Protein AF-A0A1V5EE41-F1 (afdb_monomer)

Structure (mmCIF, N/CA/C/O backbone):
data_AF-A0A1V5EE41-F1
#
_entry.id   AF-A0A1V5EE41-F1
#
loop_
_atom_site.group_PDB
_atom_site.id
_atom_site.type_symbol
_atom_site.label_atom_id
_atom_site.label_alt_id
_atom_site.label_comp_id
_atom_site.label_asym_id
_atom_site.label_entity_id
_atom_site.label_seq_id
_atom_site.pdbx_PDB_ins_code
_atom_site.Cartn_x
_atom_site.Cartn_y
_atom_site.Cartn_z
_atom_site.occupancy
_atom_site.B_iso_or_equiv
_atom_site.auth_seq_id
_atom_site.auth_comp_id
_atom_site.auth_asym_id
_atom_site.auth_atom_id
_atom_site.pdbx_PDB_model_num
ATOM 1 N N . MET A 1 1 ? -4.592 6.694 -2.284 1.00 79.62 1 MET A N 1
ATOM 2 C CA . MET A 1 1 ? -3.469 7.605 -1.966 1.00 79.62 1 MET A CA 1
ATOM 3 C C . MET A 1 1 ? -2.508 6.829 -1.070 1.00 79.62 1 MET A C 1
ATOM 5 O O . MET A 1 1 ? -2.996 6.079 -0.233 1.00 79.62 1 MET A O 1
ATOM 9 N N . ASN A 1 2 ? -1.192 6.892 -1.306 1.00 93.94 2 ASN A N 1
ATOM 10 C CA . ASN A 1 2 ? -0.229 5.947 -0.717 1.00 93.94 2 ASN A CA 1
ATOM 11 C C . ASN A 1 2 ? 0.523 6.582 0.462 1.00 93.94 2 ASN A C 1
ATOM 13 O O . ASN A 1 2 ? 1.540 7.241 0.259 1.00 93.94 2 ASN A O 1
ATOM 17 N N . VAL A 1 3 ? 0.034 6.368 1.685 1.00 95.31 3 VAL A N 1
ATOM 18 C CA . VAL A 1 3 ? 0.618 6.936 2.921 1.00 95.31 3 VAL A CA 1
ATOM 19 C C . VAL A 1 3 ? 1.983 6.346 3.295 1.00 95.31 3 VAL A C 1
ATOM 21 O O . VAL A 1 3 ? 2.716 6.932 4.079 1.00 95.31 3 VAL A O 1
ATOM 24 N N . ASP A 1 4 ? 2.357 5.214 2.695 1.00 94.69 4 ASP A N 1
ATOM 25 C CA . ASP A 1 4 ? 3.689 4.610 2.812 1.00 94.69 4 ASP A CA 1
ATOM 26 C C . ASP A 1 4 ? 4.695 5.144 1.771 1.00 94.69 4 ASP A C 1
ATOM 28 O O . ASP A 1 4 ? 5.795 4.610 1.636 1.00 94.69 4 ASP A O 1
ATOM 32 N N . GLY A 1 5 ? 4.305 6.166 0.998 1.00 96.06 5 GLY A N 1
ATOM 33 C CA . GLY A 1 5 ? 5.104 6.773 -0.069 1.00 96.06 5 GLY A CA 1
ATOM 34 C C . GLY A 1 5 ? 4.989 6.082 -1.435 1.00 96.06 5 GLY A C 1
ATOM 35 O O . GLY A 1 5 ? 5.451 6.621 -2.442 1.00 96.06 5 GLY A O 1
ATOM 36 N N . GLY A 1 6 ? 4.342 4.914 -1.521 1.00 96.00 6 GLY A N 1
ATOM 37 C CA . GLY A 1 6 ? 4.126 4.207 -2.785 1.00 96.00 6 GLY A CA 1
ATOM 38 C C . GLY A 1 6 ? 5.420 3.821 -3.512 1.00 96.00 6 GLY A C 1
ATOM 39 O O . GLY A 1 6 ? 6.501 3.808 -2.934 1.00 96.00 6 GLY A O 1
ATOM 40 N N . LEU A 1 7 ? 5.319 3.495 -4.804 1.00 95.44 7 LEU A N 1
ATOM 41 C CA . LEU A 1 7 ? 6.457 2.994 -5.591 1.00 95.44 7 LEU A CA 1
ATOM 42 C C . LEU A 1 7 ? 7.617 3.998 -5.677 1.00 95.44 7 LEU A C 1
ATOM 44 O O . LEU A 1 7 ? 8.766 3.578 -5.771 1.00 95.44 7 LEU A O 1
ATOM 48 N N . LEU A 1 8 ? 7.317 5.301 -5.630 1.00 95.06 8 LEU A N 1
ATOM 49 C CA . LEU A 1 8 ? 8.313 6.366 -5.763 1.00 95.06 8 LEU A CA 1
ATOM 50 C C . LEU A 1 8 ? 9.274 6.423 -4.570 1.00 95.06 8 LEU A C 1
ATOM 52 O O . LEU A 1 8 ? 10.463 6.637 -4.772 1.00 95.06 8 LEU A O 1
ATOM 56 N N . SER A 1 9 ? 8.779 6.219 -3.346 1.00 96.00 9 SER A N 1
ATOM 57 C CA . SER A 1 9 ? 9.606 6.317 -2.133 1.00 96.00 9 SER A CA 1
ATOM 58 C C . SER A 1 9 ? 9.909 4.959 -1.501 1.00 96.00 9 SER A C 1
ATOM 60 O O . SER A 1 9 ? 11.030 4.728 -1.062 1.00 96.00 9 SER A O 1
ATOM 62 N N . LYS A 1 10 ? 8.936 4.039 -1.476 1.00 93.94 10 LYS A N 1
ATOM 63 C CA . LYS A 1 10 ? 9.098 2.687 -0.912 1.00 93.94 10 LYS A CA 1
ATOM 64 C C . LYS A 1 10 ? 9.864 1.747 -1.852 1.00 93.94 10 LYS A C 1
ATOM 66 O O . LYS A 1 10 ? 10.427 0.752 -1.401 1.00 93.94 10 LYS A O 1
ATOM 71 N N . GLY A 1 11 ? 9.869 2.050 -3.151 1.00 94.88 11 GLY A N 1
ATOM 72 C CA . GLY A 1 11 ? 10.470 1.233 -4.205 1.00 94.88 11 GLY A CA 1
ATOM 73 C C . GLY A 1 11 ? 9.485 0.287 -4.902 1.00 94.88 11 GLY A C 1
ATOM 74 O O . GLY A 1 11 ? 8.346 0.092 -4.466 1.00 94.88 11 GLY A O 1
ATOM 75 N N . HIS A 1 12 ? 9.941 -0.308 -6.012 1.00 95.56 12 HIS A N 1
ATOM 76 C CA . HIS A 1 12 ? 9.122 -1.146 -6.895 1.00 95.56 12 HIS A CA 1
ATOM 77 C C . HIS A 1 12 ? 9.806 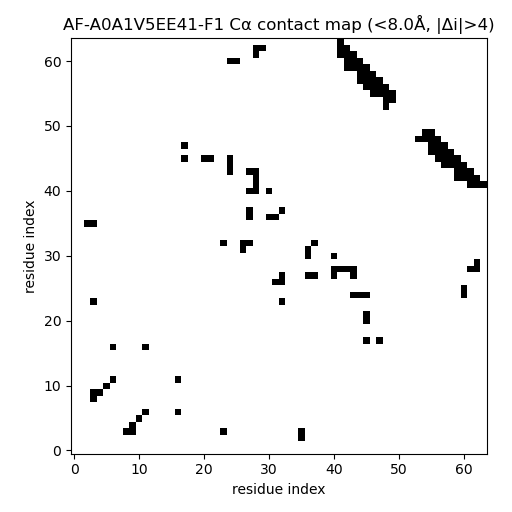-2.469 -7.304 1.00 95.56 12 HIS A C 1
ATOM 79 O O . HIS A 1 12 ? 10.173 -2.664 -8.463 1.00 95.56 12 HIS A O 1
ATOM 85 N N . PRO A 1 13 ? 9.970 -3.426 -6.375 1.00 93.12 13 PRO A N 1
ATOM 86 C CA . PRO A 1 13 ? 10.267 -4.804 -6.748 1.00 93.12 13 PRO A CA 1
ATOM 87 C C . PRO A 1 13 ? 9.026 -5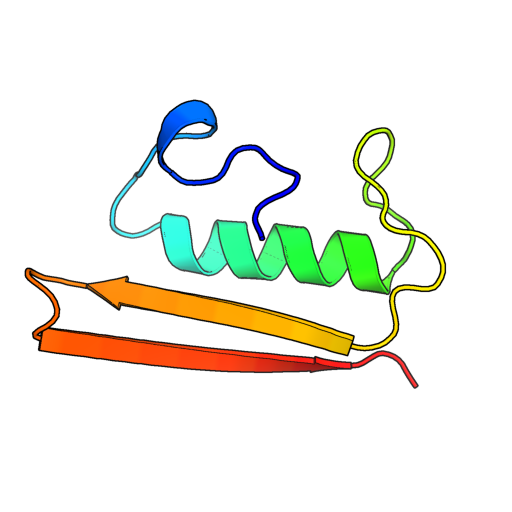.419 -7.415 1.00 93.12 13 PRO A C 1
ATOM 89 O O . PRO A 1 13 ? 7.983 -5.572 -6.770 1.00 93.12 13 PRO A O 1
ATOM 92 N N . ILE A 1 14 ? 9.130 -5.762 -8.703 1.00 87.88 14 ILE A N 1
ATOM 93 C CA . ILE A 1 14 ? 7.988 -6.104 -9.576 1.00 87.88 14 ILE A CA 1
ATOM 94 C C . ILE A 1 14 ? 7.061 -7.155 -8.941 1.00 87.88 14 ILE A C 1
ATOM 96 O O . ILE A 1 14 ? 5.857 -6.935 -8.853 1.00 87.88 14 ILE A O 1
ATOM 100 N N . GLY A 1 15 ? 7.608 -8.253 -8.411 1.00 87.75 15 GLY A N 1
ATOM 101 C CA . GLY A 1 15 ? 6.801 -9.309 -7.787 1.00 87.75 15 GLY A CA 1
ATOM 102 C C . GLY A 1 15 ? 6.274 -8.985 -6.382 1.00 87.75 15 GLY A C 1
ATOM 103 O O . GLY A 1 15 ? 5.235 -9.501 -5.982 1.00 87.75 15 GLY A O 1
ATOM 104 N N . ALA A 1 16 ? 6.952 -8.120 -5.621 1.00 94.88 16 ALA A N 1
ATOM 105 C CA . ALA A 1 16 ? 6.612 -7.872 -4.213 1.00 94.88 16 ALA A CA 1
ATOM 106 C C . ALA A 1 16 ? 5.684 -6.661 -4.010 1.00 94.88 16 ALA A C 1
ATOM 108 O O . ALA A 1 16 ? 5.130 -6.470 -2.927 1.00 94.88 16 ALA A O 1
ATOM 109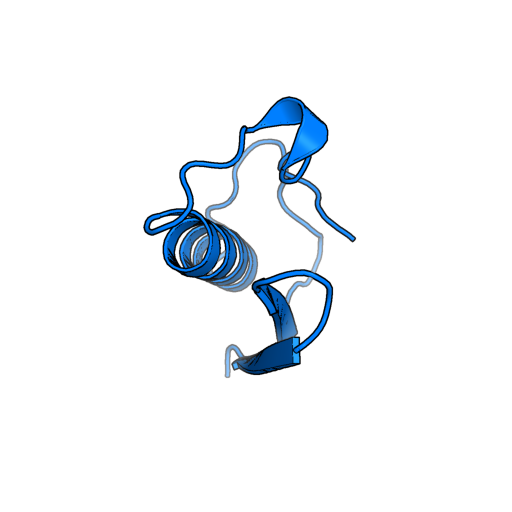 N N . THR A 1 17 ? 5.500 -5.836 -5.042 1.00 95.25 17 THR A N 1
ATOM 110 C CA . THR A 1 17 ? 4.759 -4.571 -4.942 1.00 95.25 17 THR A CA 1
ATOM 111 C C . THR A 1 17 ? 3.300 -4.777 -4.546 1.00 95.25 17 THR A C 1
ATOM 113 O O . THR A 1 17 ? 2.849 -4.151 -3.587 1.00 95.25 17 THR A O 1
ATOM 116 N N . GLY A 1 18 ? 2.583 -5.687 -5.216 1.00 95.06 18 GLY A N 1
ATOM 117 C CA . GLY A 1 18 ? 1.179 -5.976 -4.897 1.00 95.06 18 GLY A CA 1
ATOM 118 C C . GLY A 1 18 ? 1.002 -6.487 -3.464 1.00 95.06 18 GLY A C 1
ATOM 119 O O . GLY A 1 18 ? 0.178 -5.969 -2.713 1.00 95.06 18 GLY A O 1
ATOM 120 N N . GLY A 1 19 ? 1.855 -7.424 -3.037 1.00 96.50 19 GLY A N 1
ATOM 121 C CA . GLY A 1 19 ? 1.847 -7.937 -1.663 1.00 96.50 19 GLY A CA 1
ATOM 122 C C . GLY A 1 19 ? 2.155 -6.856 -0.623 1.00 96.50 19 GLY A C 1
ATOM 123 O O . GLY A 1 19 ? 1.507 -6.787 0.419 1.00 96.50 19 GLY A O 1
ATOM 124 N N . SER A 1 20 ? 3.091 -5.954 -0.923 1.00 96.94 20 SER A N 1
ATOM 125 C CA . SER A 1 20 ? 3.406 -4.822 -0.052 1.00 96.94 20 SER A CA 1
ATOM 126 C C . SER A 1 20 ? 2.234 -3.840 0.076 1.00 96.94 20 SER A C 1
ATOM 128 O O . SER A 1 20 ? 1.980 -3.349 1.171 1.00 96.94 20 SER A O 1
ATOM 130 N N . GLN A 1 21 ? 1.493 -3.574 -1.006 1.00 97.56 21 GLN A N 1
ATOM 131 C CA . GLN A 1 21 ? 0.290 -2.731 -0.964 1.00 97.56 21 GLN A CA 1
ATOM 132 C C . GLN A 1 21 ? -0.810 -3.361 -0.096 1.00 97.56 21 GLN A C 1
ATOM 134 O O . GLN A 1 21 ? -1.384 -2.676 0.749 1.00 97.56 21 GLN A O 1
ATOM 139 N N . ILE A 1 22 ? -1.052 -4.669 -0.245 1.00 97.69 22 ILE A N 1
ATOM 140 C CA . ILE A 1 22 ? -2.002 -5.413 0.597 1.00 97.69 22 ILE A CA 1
ATOM 141 C C . ILE A 1 22 ? -1.576 -5.350 2.066 1.00 97.69 22 ILE A C 1
ATOM 143 O O . ILE A 1 22 ? -2.393 -5.014 2.919 1.00 97.69 22 ILE A O 1
ATOM 147 N N . ARG A 1 23 ? -0.292 -5.597 2.369 1.00 97.75 23 ARG A N 1
ATOM 148 C CA . ARG A 1 23 ? 0.249 -5.486 3.734 1.00 97.75 23 ARG A CA 1
ATOM 149 C C . ARG A 1 23 ? -0.031 -4.108 4.334 1.00 97.75 23 ARG A C 1
ATOM 151 O O . ARG A 1 23 ? -0.472 -4.039 5.476 1.00 97.75 23 ARG A O 1
ATOM 158 N N . THR A 1 24 ? 0.216 -3.029 3.588 1.00 97.75 24 THR A N 1
ATOM 159 C CA . THR A 1 24 ? -0.054 -1.665 4.064 1.00 97.75 24 THR A CA 1
ATOM 160 C C . THR A 1 24 ? -1.536 -1.483 4.394 1.00 97.75 24 THR A C 1
ATOM 162 O O . THR A 1 24 ? -1.845 -1.033 5.492 1.00 97.75 24 THR A O 1
ATOM 165 N N . ILE A 1 25 ? -2.456 -1.884 3.508 1.00 98.25 25 ILE A N 1
ATOM 166 C CA . ILE A 1 25 ? -3.901 -1.758 3.765 1.00 98.25 25 ILE A CA 1
ATOM 167 C C . ILE A 1 25 ? -4.350 -2.608 4.961 1.00 98.25 25 ILE A C 1
ATOM 169 O O . ILE A 1 25 ? -5.127 -2.131 5.781 1.00 98.25 25 ILE A O 1
ATOM 173 N N . VAL A 1 26 ? -3.839 -3.831 5.116 1.00 98.25 26 VAL A N 1
ATOM 174 C CA . VAL A 1 26 ? -4.176 -4.684 6.268 1.00 98.25 26 VAL A CA 1
ATOM 175 C C . VAL A 1 26 ? -3.732 -4.046 7.585 1.00 98.25 26 VAL A C 1
ATOM 177 O O . VAL A 1 26 ? -4.504 -4.047 8.539 1.00 98.25 26 VAL A O 1
ATOM 180 N N . LEU A 1 27 ? -2.532 -3.457 7.644 1.00 98.25 27 LEU A N 1
ATOM 181 C CA . LEU A 1 27 ? -2.081 -2.737 8.841 1.00 98.25 27 LEU A CA 1
ATOM 182 C C . LEU A 1 27 ? -2.952 -1.510 9.132 1.00 98.25 27 LEU A C 1
ATOM 184 O O . LEU A 1 27 ? -3.293 -1.280 10.287 1.00 98.25 27 LEU A O 1
ATOM 188 N N . GLN A 1 28 ? -3.358 -0.763 8.098 1.00 98.38 28 GLN A N 1
ATOM 189 C CA . GLN A 1 28 ? -4.267 0.380 8.251 1.00 98.38 28 GLN A CA 1
ATOM 190 C C . GLN A 1 28 ? -5.606 -0.046 8.850 1.00 98.38 28 GLN A C 1
ATOM 192 O O . GLN A 1 28 ? -6.046 0.529 9.842 1.00 98.38 28 GLN A O 1
ATOM 197 N N . LEU A 1 29 ? -6.221 -1.089 8.289 1.00 98.31 29 LEU A N 1
ATOM 198 C CA . LEU A 1 29 ? -7.511 -1.600 8.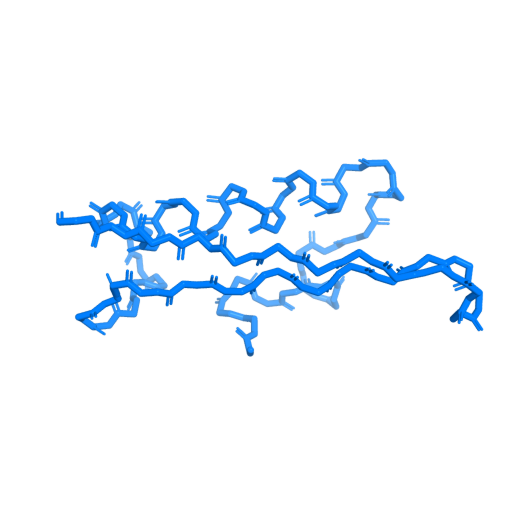751 1.00 98.31 29 LEU A CA 1
ATOM 199 C C . LEU A 1 29 ? -7.449 -2.159 10.174 1.00 98.31 29 LEU A C 1
ATOM 201 O O . LEU A 1 29 ? -8.452 -2.112 10.876 1.00 98.31 29 LEU A O 1
ATOM 205 N N . ARG A 1 30 ? -6.292 -2.663 10.615 1.00 97.88 30 ARG A N 1
ATOM 206 C CA . ARG A 1 30 ? -6.086 -3.167 11.982 1.00 97.88 30 ARG A CA 1
ATOM 207 C C . ARG A 1 30 ? -5.726 -2.093 13.008 1.00 97.88 30 ARG A C 1
ATOM 209 O O . ARG A 1 30 ? -5.692 -2.400 14.193 1.00 97.88 30 ARG A O 1
ATOM 216 N N . GLY A 1 31 ? -5.446 -0.860 12.587 1.00 97.69 31 GLY A N 1
ATOM 217 C CA . GLY A 1 31 ? -4.915 0.162 13.496 1.00 97.69 31 GLY A CA 1
ATOM 218 C C . GLY A 1 31 ? -3.437 -0.047 13.860 1.00 97.69 31 GLY A C 1
ATOM 219 O O . GLY A 1 31 ? -2.966 0.467 14.870 1.00 97.69 31 GLY A O 1
ATOM 220 N N . GLU A 1 32 ? -2.698 -0.820 13.061 1.00 98.25 32 GLU A N 1
ATOM 221 C CA . GLU A 1 32 ? -1.316 -1.247 13.322 1.00 98.25 32 GLU A CA 1
ATOM 222 C C . GLU A 1 32 ? -0.293 -0.523 12.425 1.00 98.25 32 GLU A C 1
ATOM 224 O O . GLU A 1 32 ? 0.878 -0.904 12.364 1.00 98.25 32 GLU A O 1
ATOM 229 N N . ALA A 1 33 ? -0.698 0.518 11.690 1.00 97.88 33 ALA A N 1
ATOM 230 C CA . ALA A 1 33 ? 0.176 1.194 10.729 1.00 97.88 33 ALA A CA 1
ATOM 231 C C . ALA A 1 33 ? 1.126 2.231 11.364 1.00 97.88 33 ALA A C 1
ATOM 233 O O . ALA A 1 33 ? 1.910 2.867 10.656 1.00 97.88 33 ALA A O 1
ATOM 234 N N . GLY A 1 34 ? 1.106 2.385 12.691 1.00 97.50 34 GLY A N 1
ATOM 235 C CA . GLY A 1 34 ? 2.051 3.226 13.424 1.00 97.50 34 GLY A CA 1
ATOM 236 C C . GLY A 1 34 ? 1.998 4.697 12.974 1.00 97.50 34 GLY A C 1
ATOM 237 O O . GLY A 1 34 ? 0.906 5.253 12.885 1.00 97.50 34 GLY A O 1
ATOM 238 N N . PRO A 1 35 ? 3.139 5.346 12.660 1.00 97.44 35 PRO A N 1
ATOM 239 C CA . PRO A 1 35 ? 3.172 6.772 12.310 1.00 97.44 35 PRO A CA 1
ATOM 240 C C . PRO A 1 35 ? 2.371 7.169 11.063 1.00 97.44 35 PRO A C 1
ATOM 242 O O . PRO A 1 35 ? 2.087 8.347 10.883 1.00 97.44 35 PRO A O 1
ATOM 245 N N . ILE A 1 36 ? 2.041 6.213 10.188 1.00 97.31 36 ILE A N 1
ATOM 246 C CA . ILE A 1 36 ? 1.296 6.467 8.944 1.00 97.31 36 ILE A CA 1
ATOM 247 C C . ILE A 1 36 ? -0.183 6.068 9.052 1.00 97.31 36 ILE A C 1
ATOM 249 O O . ILE A 1 36 ? -0.853 5.952 8.026 1.00 97.31 36 ILE A O 1
ATOM 253 N N . GLN A 1 37 ? -0.685 5.794 10.261 1.00 98.38 37 GLN A N 1
ATOM 254 C CA . GLN A 1 37 ? -2.065 5.372 10.502 1.00 98.38 37 GLN A CA 1
ATOM 255 C C . GLN A 1 37 ? -3.074 6.425 10.026 1.00 98.38 37 GLN A C 1
ATOM 257 O O . GLN A 1 37 ? -2.989 7.598 10.378 1.00 98.38 37 GLN A O 1
ATOM 262 N N . VAL A 1 38 ? -4.050 5.976 9.241 1.00 97.44 38 VAL A N 1
ATOM 263 C CA . VAL A 1 38 ? -5.215 6.757 8.829 1.00 97.44 38 VAL A CA 1
ATOM 264 C C . VAL A 1 38 ? -6.300 6.599 9.891 1.00 97.44 38 VAL A C 1
ATOM 266 O O . VAL A 1 38 ? -6.586 5.480 10.331 1.00 97.44 38 VAL A O 1
ATOM 269 N N . GLU A 1 39 ? -6.878 7.724 10.305 1.00 97.00 39 GLU A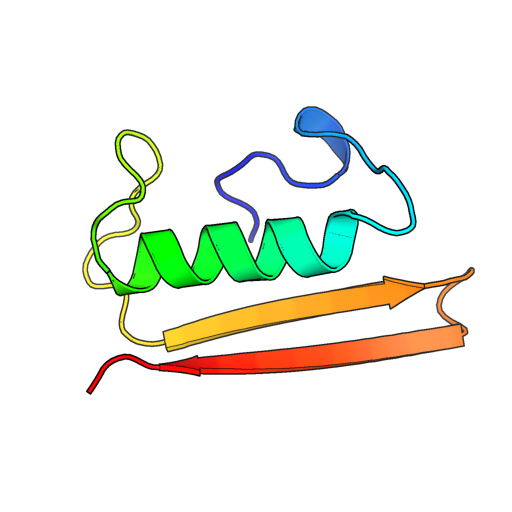 N 1
ATOM 270 C CA . GLU A 1 39 ? -7.968 7.785 11.280 1.00 97.00 39 GLU A CA 1
ATOM 271 C C . GLU A 1 39 ? -9.213 7.054 10.755 1.00 97.00 39 GLU A C 1
ATOM 273 O O . GLU A 1 39 ? -9.546 7.148 9.573 1.00 97.00 39 GLU A O 1
ATOM 278 N N . ASP A 1 40 ? -9.855 6.272 11.629 1.00 95.62 40 ASP A N 1
ATOM 279 C CA . ASP A 1 40 ? -11.103 5.542 11.369 1.00 95.62 40 ASP A CA 1
ATOM 280 C C . ASP A 1 40 ? -11.136 4.691 10.084 1.00 95.62 40 ASP A C 1
ATOM 282 O O . ASP A 1 40 ? -12.185 4.462 9.476 1.00 95.62 40 ASP A O 1
ATOM 286 N N . ALA A 1 41 ? -9.983 4.148 9.679 1.00 96.50 41 ALA A N 1
ATOM 287 C CA . ALA A 1 41 ? -9.891 3.263 8.523 1.00 96.50 41 ALA A CA 1
ATOM 288 C C . ALA A 1 41 ? -10.745 1.989 8.713 1.00 96.50 41 ALA A C 1
ATOM 290 O O . ALA A 1 41 ? -10.448 1.134 9.555 1.00 96.50 41 ALA A O 1
ATOM 291 N N . SER A 1 42 ? -11.796 1.853 7.901 1.00 97.25 42 SER A N 1
ATOM 292 C CA . SER A 1 42 ? -12.730 0.710 7.886 1.00 97.25 42 SER A CA 1
ATOM 293 C C . SER A 1 42 ? -12.796 -0.003 6.530 1.00 97.25 42 SER A C 1
ATOM 295 O O . SER A 1 42 ? -13.097 -1.195 6.475 1.00 97.25 42 SER A O 1
ATOM 297 N N . VAL A 1 43 ? -12.443 0.691 5.442 1.00 97.94 43 VAL A N 1
ATOM 298 C CA . VAL A 1 43 ? -12.351 0.149 4.079 1.00 97.94 43 VAL A CA 1
ATOM 299 C C . VAL A 1 43 ? -11.053 0.619 3.430 1.00 97.94 43 VAL A C 1
ATOM 301 O O . VAL A 1 43 ? -10.659 1.777 3.557 1.00 97.94 43 VAL A O 1
ATOM 304 N N . GLY A 1 44 ? -10.383 -0.279 2.713 1.00 97.62 44 GLY A N 1
ATOM 305 C CA . GLY A 1 44 ? -9.172 0.009 1.957 1.00 97.62 44 GLY A CA 1
ATOM 306 C C . GLY A 1 44 ? -9.220 -0.575 0.551 1.00 97.62 44 GLY A C 1
ATOM 307 O O . GLY A 1 44 ? -9.875 -1.585 0.301 1.00 97.62 44 GLY A O 1
ATOM 308 N N . LEU A 1 45 ? -8.501 0.064 -0.373 1.00 97.94 45 LEU A N 1
ATOM 309 C CA . LEU A 1 45 ? -8.415 -0.349 -1.770 1.00 97.94 45 LEU A CA 1
ATOM 310 C C . LEU A 1 45 ? -6.954 -0.459 -2.198 1.00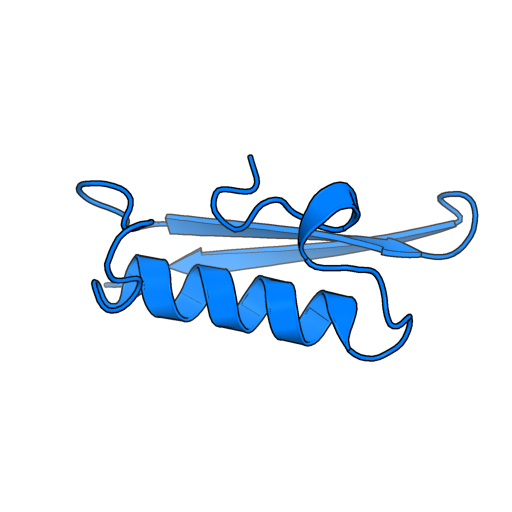 97.94 45 LEU A C 1
ATOM 312 O O . LEU A 1 45 ? -6.162 0.463 -2.000 1.00 97.94 45 LEU A O 1
ATOM 316 N N . VAL A 1 46 ? -6.620 -1.569 -2.848 1.00 97.75 46 VAL A N 1
ATOM 317 C CA . VAL A 1 46 ? -5.376 -1.731 -3.600 1.00 97.75 46 VAL A CA 1
ATOM 318 C C . VAL A 1 46 ? -5.701 -1.664 -5.084 1.00 97.75 46 VAL A C 1
ATOM 320 O O . VAL A 1 46 ? -6.579 -2.379 -5.552 1.00 97.75 46 VAL A O 1
ATOM 323 N N . HIS A 1 47 ? -4.972 -0.825 -5.819 1.00 96.50 47 HIS A N 1
ATOM 324 C CA . HIS A 1 47 ? -4.968 -0.809 -7.279 1.00 96.50 47 HIS A CA 1
ATOM 325 C C . HIS A 1 47 ? -3.540 -1.087 -7.744 1.00 96.50 47 HIS A C 1
ATOM 327 O O . HIS A 1 47 ? -2.639 -0.264 -7.560 1.00 96.50 47 HIS A O 1
ATOM 333 N N . ASN A 1 48 ? -3.329 -2.277 -8.296 1.00 95.00 48 ASN A N 1
ATOM 334 C CA . ASN A 1 48 ? -2.051 -2.712 -8.830 1.00 95.00 48 ASN A CA 1
ATOM 335 C C . ASN A 1 48 ? -2.142 -2.802 -10.355 1.00 95.00 48 ASN A C 1
ATOM 337 O O . ASN A 1 48 ? -3.042 -3.449 -10.880 1.00 95.00 48 ASN A O 1
ATOM 341 N N . ILE A 1 49 ? -1.220 -2.142 -11.051 1.00 95.00 49 ILE A N 1
ATOM 342 C CA . ILE A 1 49 ? -1.144 -2.123 -12.513 1.00 95.00 49 ILE A CA 1
ATOM 343 C C . ILE A 1 49 ? 0.191 -2.739 -12.911 1.00 95.00 49 ILE A C 1
ATOM 345 O O . ILE A 1 49 ? 1.215 -2.436 -12.297 1.00 95.00 49 ILE A O 1
ATOM 349 N N . GLY A 1 50 ? 0.185 -3.578 -13.943 1.00 92.12 50 GLY A N 1
ATOM 350 C CA . GLY A 1 50 ? 1.398 -4.162 -14.491 1.00 92.12 50 GLY A CA 1
ATOM 351 C C . GLY A 1 50 ? 1.522 -4.015 -16.007 1.00 92.12 50 GLY A C 1
ATOM 352 O O . GLY A 1 50 ? 0.563 -3.727 -16.733 1.00 92.12 50 GLY A O 1
ATOM 353 N N . GLY A 1 51 ? 2.762 -4.172 -16.476 1.00 89.44 51 GLY A N 1
ATOM 354 C CA . GLY A 1 51 ? 3.150 -3.783 -17.829 1.00 89.44 51 GLY A CA 1
ATOM 355 C C . GLY A 1 51 ? 2.989 -2.275 -18.030 1.00 89.44 51 GLY A C 1
ATOM 356 O O . GLY A 1 51 ? 3.032 -1.498 -17.077 1.00 89.44 51 GLY A O 1
ATOM 357 N N . VAL A 1 52 ? 2.745 -1.855 -19.269 1.00 92.06 52 VAL A N 1
ATOM 358 C CA . VAL A 1 52 ? 2.436 -0.453 -19.603 1.00 92.06 52 VAL A CA 1
ATOM 359 C C . VAL A 1 52 ? 0.917 -0.224 -19.534 1.00 92.06 52 VAL A C 1
ATOM 361 O O . VAL A 1 52 ? 0.308 0.279 -20.471 1.00 92.06 52 VAL A O 1
ATOM 364 N N . GLY A 1 53 ? 0.284 -0.676 -18.443 1.00 91.12 53 GLY A N 1
ATOM 365 C CA . GLY A 1 53 ? -1.170 -0.580 -18.253 1.00 91.12 53 GLY A CA 1
ATOM 366 C C . GLY A 1 53 ? -1.989 -1.708 -18.885 1.00 91.12 53 GLY A C 1
ATOM 367 O O . GLY A 1 53 ? -3.166 -1.518 -19.168 1.00 91.12 53 GLY A O 1
ATOM 368 N N . ILE A 1 54 ? -1.383 -2.874 -19.124 1.00 96.19 54 ILE A N 1
ATOM 369 C CA . ILE A 1 54 ? -2.029 -3.984 -19.849 1.00 96.19 54 ILE A CA 1
ATOM 370 C C . ILE A 1 54 ? -2.920 -4.813 -18.917 1.00 96.19 54 ILE A C 1
ATOM 372 O O . ILE A 1 54 ? -3.928 -5.372 -19.339 1.00 96.19 54 ILE A O 1
ATOM 376 N N . TYR A 1 55 ? -2.552 -4.896 -17.641 1.00 93.44 55 TYR A N 1
ATOM 377 C CA . TYR A 1 55 ? -3.297 -5.638 -16.633 1.00 93.44 55 TYR A CA 1
ATOM 378 C C . TYR A 1 55 ? -3.415 -4.809 -15.364 1.00 93.44 55 TY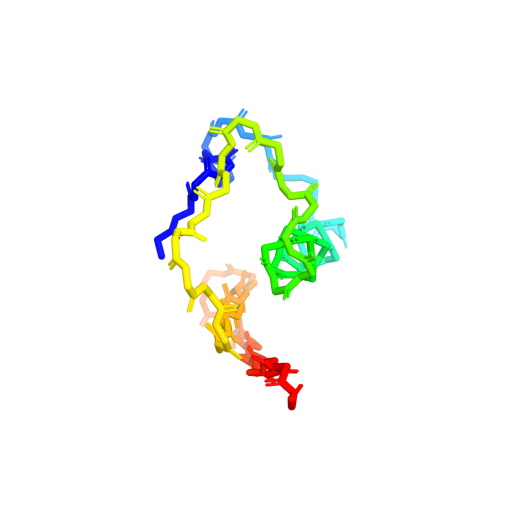R A C 1
ATOM 380 O O . TYR A 1 55 ? -2.461 -4.158 -14.933 1.00 93.44 55 TYR A O 1
ATOM 388 N N . ALA A 1 56 ? -4.602 -4.860 -14.769 1.00 95.00 56 ALA A N 1
ATOM 389 C CA . ALA A 1 56 ? -4.914 -4.207 -13.515 1.00 95.00 56 ALA A CA 1
ATOM 390 C C . ALA A 1 56 ? -5.624 -5.191 -12.587 1.00 95.00 56 ALA A C 1
ATOM 392 O O . ALA A 1 56 ? -6.482 -5.968 -13.006 1.00 95.00 56 ALA A O 1
ATOM 393 N N . ASN A 1 57 ? -5.263 -5.137 -11.315 1.00 95.25 57 ASN A N 1
ATOM 394 C CA . ASN A 1 57 ? -5.931 -5.845 -10.244 1.00 95.25 57 ASN A CA 1
ATOM 395 C C . ASN A 1 57 ? -6.392 -4.827 -9.198 1.00 95.25 57 ASN A C 1
ATOM 397 O O . ASN A 1 57 ? -5.615 -3.970 -8.764 1.00 95.25 57 ASN A O 1
ATOM 401 N N . VAL A 1 58 ? -7.667 -4.919 -8.823 1.00 97.88 58 VAL A N 1
ATOM 402 C CA . VAL A 1 58 ? -8.281 -4.078 -7.796 1.00 97.88 58 VAL A CA 1
ATOM 403 C C . VAL A 1 58 ? -8.808 -4.981 -6.691 1.00 97.88 58 VAL A C 1
ATOM 405 O O . VAL A 1 58 ? -9.558 -5.916 -6.964 1.00 97.88 58 VAL A O 1
ATOM 408 N N . I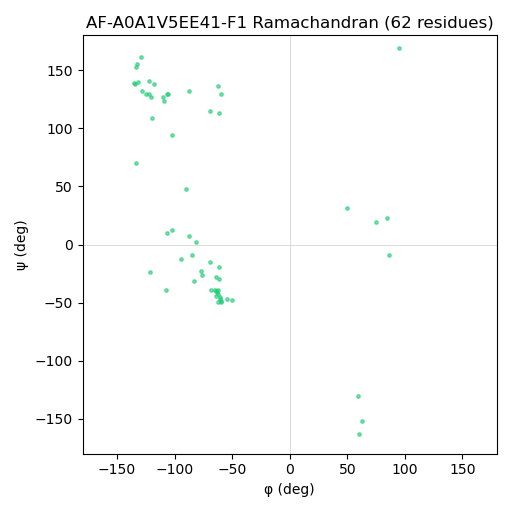LE A 1 59 ? -8.407 -4.705 -5.452 1.00 98.00 59 ILE A N 1
ATOM 409 C CA . ILE A 1 59 ? -8.829 -5.454 -4.263 1.00 98.00 59 ILE A CA 1
ATOM 410 C C . ILE A 1 59 ? -9.424 -4.464 -3.271 1.00 98.00 59 ILE A C 1
ATOM 412 O O . ILE A 1 59 ? -8.789 -3.457 -2.954 1.00 98.00 59 ILE A O 1
ATOM 416 N N . ILE A 1 60 ? -10.619 -4.770 -2.768 1.00 98.12 60 ILE A N 1
ATOM 417 C CA . ILE A 1 60 ? -11.270 -4.037 -1.681 1.00 98.12 60 ILE A CA 1
ATOM 418 C C . ILE A 1 60 ? -11.198 -4.908 -0.427 1.00 98.12 60 ILE A C 1
ATOM 420 O O . ILE A 1 60 ? -11.537 -6.089 -0.468 1.00 98.12 60 ILE A O 1
ATOM 424 N N . LEU A 1 61 ? -10.727 -4.326 0.670 1.00 98.00 61 LEU A N 1
ATOM 425 C CA . LEU A 1 61 ? -10.610 -4.962 1.980 1.00 98.00 61 LEU A CA 1
ATOM 426 C C . LEU A 1 61 ? -11.420 -4.142 2.984 1.00 98.00 61 LEU A C 1
ATOM 428 O O . LEU A 1 61 ? -11.394 -2.913 2.930 1.00 98.00 61 LEU A O 1
ATOM 432 N N . GLY A 1 62 ? -12.115 -4.811 3.898 1.00 96.81 62 GLY A N 1
ATOM 433 C CA . GLY A 1 62 ? -12.890 -4.173 4.959 1.00 96.81 62 GLY A CA 1
ATOM 434 C C . GLY A 1 62 ? -12.613 -4.812 6.315 1.00 96.81 62 GLY A C 1
ATOM 435 O O . GLY A 1 62 ? -12.188 -5.967 6.383 1.00 96.81 62 GLY A O 1
ATOM 436 N N . ARG A 1 63 ? -12.839 -4.044 7.378 1.00 90.50 63 ARG A N 1
ATOM 437 C CA . ARG A 1 63 ? -12.926 -4.520 8.762 1.00 90.50 63 ARG A CA 1
ATOM 438 C C . ARG A 1 63 ? -14.391 -4.419 9.188 1.00 90.50 63 ARG A C 1
ATOM 440 O O . ARG A 1 63 ? -14.955 -3.332 9.082 1.00 90.50 63 ARG A O 1
ATOM 447 N N . GLU A 1 64 ? -14.969 -5.540 9.619 1.00 79.19 64 GLU A N 1
ATOM 448 C CA . GLU A 1 64 ? -16.270 -5.573 10.312 1.00 79.19 64 GLU A CA 1
ATOM 449 C C . GLU A 1 64 ? -16.155 -5.007 11.733 1.00 79.19 64 GLU A C 1
ATOM 451 O O . GLU A 1 64 ? -15.086 -5.201 12.367 1.00 79.19 64 GLU A O 1
#

Solvent-accessible surface area (backbone atoms only — not comparable to full-atom values): 4026 Å² total; per-residue (Å²): 134,60,76,75,48,41,56,87,68,66,48,69,56,82,86,52,41,59,59,51,49,52,51,52,44,52,26,28,48,69,73,65,39,64,97,59,52,56,83,88,44,42,70,41,76,42,79,44,71,38,84,97,71,80,44,75,50,78,48,80,48,73,53,134

Sequence (64 aa):
MNVDGGLLSKGHPIGATGGSQIRTIVLQLRGEAGPIQVEDASVGLVHNIGGVGIYANVIILGRE

pLDDT: mean 95.36, std 3.79, range [79.19, 98.38]

Radius of gyration: 12.04 Å; Cα contacts (8 Å, |Δi|>4): 69; chains: 1; bounding box: 27×17×33 Å

Foldseek 3Di:
DDLVCACVPVNPPPVCRQVVQVVCLVCQQVVNNPPSHDPPRFKDKDWDADDPRPDIDIDIDGDD

Secondary structure (DSSP, 8-state):
--TT-HHHHH---TTTHHHHHHHHHHHHHHT--GGGPPTT--EEEEEEEETTTTEEEEEEEE--

Mean predicted aligned error: 2.64 Å

Nearest PDB structures (foldseek):
  4yzo-assembly1_A  TM=9.888E-01  e=6.710E-03  Sulfuri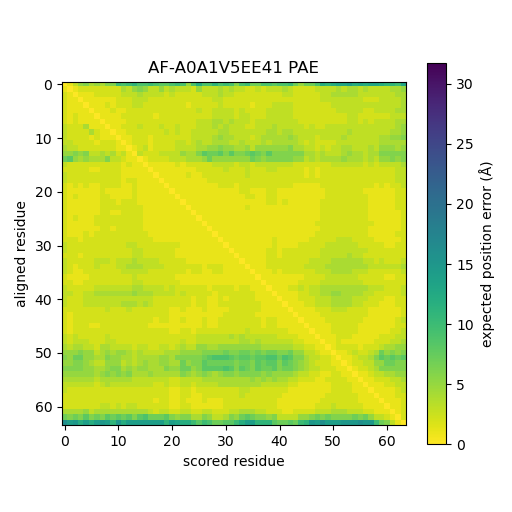sphaera tokodaii str. 7
  6hsp-assembly1_A  TM=8.891E-01  e=6.272E-03  Danio rerio
  6hsj-assembly1_A  TM=8.787E-01  e=1.409E-02  Danio rerio
  7l20-assembly1_a  TM=4.914E-01  e=4.360E+00  Homo sapiens